Protein AF-A0A8J6QP16-F1 (afdb_monomer_lite)

Organism: NCBI:txid2771352

Radius of gyration: 21.48 Å; chains: 1; bounding box: 40×43×62 Å

Secondary structure (DSSP, 8-state):
--HHHHHHHHHHHHHHHHHHHHHHHHHHHHHHHHHHHHHHHHHHT--TTHHHHHHHHHHHHHHHHHHHHHHHHTTTTTSSSSS---

Foldseek 3Di:
DDPVVVVVVVVVVVVVVVVVVVVVVVVVVVVVLLVVLVVVCVVVVPDSPSSVVSVVVVVVVVVVVVVVVVVVVVVVVVPVVPPDDD

Structure (mmCIF, N/CA/C/O backbone):
data_AF-A0A8J6QP16-F1
#
_entry.id   AF-A0A8J6QP16-F1
#
loop_
_atom_site.group_PDB
_atom_site.id
_atom_site.type_symbol
_atom_site.label_atom_id
_atom_site.label_alt_id
_atom_site.label_comp_id
_atom_site.label_asym_id
_atom_site.label_entity_id
_atom_site.label_seq_id
_atom_site.pdbx_PDB_ins_code
_atom_site.Cartn_x
_atom_site.Cartn_y
_atom_site.Cartn_z
_atom_site.occupancy
_atom_site.B_iso_or_equiv
_atom_site.auth_seq_id
_atom_site.auth_comp_id
_atom_site.auth_asym_id
_atom_site.auth_atom_id
_atom_site.pdbx_PDB_model_num
ATOM 1 N N . MET A 1 1 ? 19.265 -30.047 -23.096 1.00 57.59 1 MET A N 1
ATOM 2 C CA . MET A 1 1 ? 18.580 -28.996 -22.311 1.00 57.59 1 MET A CA 1
ATOM 3 C C . MET A 1 1 ? 19.438 -27.760 -22.424 1.00 57.59 1 MET A C 1
ATOM 5 O O . MET A 1 1 ? 20.560 -27.781 -21.929 1.00 57.59 1 MET A O 1
ATOM 9 N N . ASN A 1 2 ? 18.971 -26.768 -23.171 1.00 76.00 2 ASN A N 1
ATOM 10 C CA . ASN A 1 2 ? 19.832 -25.690 -23.649 1.00 76.00 2 ASN A CA 1
ATOM 11 C C . ASN A 1 2 ? 20.111 -24.703 -22.506 1.00 76.00 2 ASN A C 1
ATOM 13 O O . ASN A 1 2 ? 19.226 -24.418 -21.697 1.00 76.00 2 ASN A O 1
ATOM 17 N N . GLU A 1 3 ? 21.336 -24.186 -22.408 1.00 76.19 3 GLU A N 1
ATOM 18 C CA . GLU A 1 3 ? 21.727 -23.255 -21.336 1.00 76.19 3 GLU A CA 1
ATOM 19 C C . GLU A 1 3 ? 20.839 -21.999 -21.316 1.00 76.19 3 GLU A C 1
ATOM 21 O O . GLU A 1 3 ? 20.448 -21.531 -20.246 1.00 76.19 3 GLU A O 1
ATOM 26 N N . GLN A 1 4 ? 20.388 -21.553 -22.492 1.00 75.25 4 GLN A N 1
ATOM 27 C CA . GLN A 1 4 ? 19.438 -20.449 -22.647 1.00 75.25 4 GLN A CA 1
ATOM 28 C C . GLN A 1 4 ? 18.071 -20.718 -21.988 1.00 75.25 4 GLN A C 1
ATOM 30 O O . GLN A 1 4 ? 17.512 -19.827 -21.349 1.00 75.25 4 GLN A O 1
ATOM 35 N N . GLU A 1 5 ? 17.548 -21.950 -22.050 1.00 77.62 5 GLU A N 1
ATOM 36 C CA . GLU A 1 5 ? 16.282 -22.306 -21.384 1.00 77.62 5 GLU A CA 1
ATOM 37 C C . GLU A 1 5 ? 16.418 -22.278 -19.856 1.00 77.62 5 GLU A C 1
ATOM 39 O O . GLU A 1 5 ? 15.485 -21.896 -19.145 1.00 77.62 5 GLU A O 1
ATOM 44 N N . ARG A 1 6 ? 17.582 -22.678 -19.323 1.00 81.56 6 ARG A N 1
ATOM 45 C CA . ARG A 1 6 ? 17.842 -22.666 -17.874 1.00 81.56 6 ARG A CA 1
ATOM 46 C C . ARG A 1 6 ? 17.922 -21.243 -17.336 1.00 81.56 6 ARG A C 1
ATOM 48 O O . ARG A 1 6 ? 17.396 -20.979 -16.252 1.00 81.56 6 ARG A O 1
ATOM 55 N N . GLU A 1 7 ? 18.540 -20.334 -18.085 1.00 79.56 7 GLU A N 1
ATOM 56 C CA . GLU A 1 7 ? 18.564 -18.918 -17.729 1.00 79.56 7 GLU A CA 1
ATOM 57 C C . GLU A 1 7 ? 17.178 -18.280 -17.798 1.00 79.56 7 GLU A C 1
ATOM 59 O O . GLU A 1 7 ? 16.789 -17.595 -16.851 1.00 79.56 7 GLU A O 1
ATOM 64 N N . GLN A 1 8 ? 16.406 -18.537 -18.858 1.00 80.06 8 GLN A N 1
ATOM 65 C CA . GLN A 1 8 ? 15.033 -18.036 -18.960 1.00 80.06 8 GLN A CA 1
ATOM 66 C C . GLN A 1 8 ? 14.158 -18.559 -17.821 1.00 80.06 8 GLN A C 1
ATOM 68 O O . GLN A 1 8 ? 13.474 -17.764 -17.178 1.00 80.06 8 GLN A O 1
ATOM 73 N N . LYS A 1 9 ? 14.234 -19.857 -17.489 1.00 82.19 9 LYS A N 1
ATOM 74 C CA . LYS A 1 9 ? 13.526 -20.413 -16.327 1.00 82.19 9 LYS A CA 1
ATOM 75 C C . LYS A 1 9 ? 13.951 -19.726 -15.032 1.00 82.19 9 LYS A C 1
ATOM 77 O O . LYS A 1 9 ? 13.082 -19.318 -14.271 1.00 82.19 9 LYS A O 1
ATOM 82 N N . ARG A 1 10 ? 15.252 -19.536 -14.772 1.00 83.25 10 ARG A N 1
ATOM 83 C CA . ARG A 1 10 ? 15.717 -18.822 -13.562 1.00 83.25 10 ARG A CA 1
ATOM 84 C C . ARG A 1 10 ? 15.224 -17.378 -13.510 1.00 83.25 10 ARG A C 1
ATOM 86 O O . ARG A 1 10 ? 14.829 -16.930 -12.435 1.00 83.25 10 ARG A O 1
ATOM 93 N N . ARG A 1 11 ? 15.226 -16.663 -14.639 1.00 83.00 11 ARG A N 1
ATOM 94 C CA . ARG A 1 11 ? 14.690 -15.296 -14.733 1.00 83.00 11 ARG A CA 1
ATOM 95 C C . ARG A 1 11 ? 13.186 -15.286 -14.462 1.00 83.00 11 ARG A C 1
ATOM 97 O O . ARG A 1 11 ? 12.758 -14.530 -13.603 1.00 83.00 11 ARG A O 1
ATOM 104 N N . LEU A 1 12 ? 12.419 -16.192 -15.071 1.00 83.25 12 LEU A N 1
ATOM 105 C CA . LEU A 1 12 ? 10.983 -16.367 -14.821 1.00 83.25 12 LEU A CA 1
ATOM 106 C C . LEU A 1 12 ? 10.681 -16.683 -13.353 1.00 83.25 12 LEU A C 1
ATOM 108 O O . LEU A 1 12 ? 9.858 -16.005 -12.753 1.00 83.25 12 LEU A O 1
ATOM 112 N N . TYR A 1 13 ? 11.376 -17.647 -12.742 1.00 87.69 13 TYR A N 1
ATOM 113 C CA . TYR A 1 13 ? 11.208 -17.965 -11.319 1.00 87.69 13 TYR A CA 1
ATOM 114 C C . TYR A 1 13 ? 11.543 -16.772 -10.418 1.00 87.69 13 TYR A C 1
ATOM 116 O O . TYR A 1 13 ? 10.835 -16.523 -9.443 1.00 87.69 13 TYR A O 1
ATOM 124 N N . ARG A 1 14 ? 12.592 -16.007 -10.744 1.00 85.94 14 ARG A N 1
ATOM 125 C CA . ARG A 1 14 ? 12.965 -14.806 -9.986 1.00 85.94 14 ARG A CA 1
ATOM 126 C C . ARG A 1 14 ? 11.929 -13.687 -10.154 1.00 85.94 14 ARG A C 1
ATOM 128 O O . ARG A 1 14 ? 11.570 -13.063 -9.161 1.00 85.94 14 ARG A O 1
ATOM 135 N N . SER A 1 15 ? 11.396 -13.484 -11.358 1.00 84.69 15 SER A N 1
ATOM 136 C CA . SER A 1 15 ? 10.325 -12.519 -11.636 1.00 84.69 15 SER A CA 1
ATOM 137 C C . SER A 1 15 ? 8.998 -12.909 -10.978 1.00 84.69 15 SER A C 1
ATOM 139 O O . SER A 1 15 ? 8.352 -12.056 -10.376 1.00 84.69 15 SER A O 1
ATOM 141 N N . LEU A 1 16 ? 8.613 -14.191 -11.015 1.00 90.75 16 LEU A N 1
ATOM 142 C CA . LEU A 1 16 ? 7.425 -14.695 -10.317 1.00 90.75 16 LEU A CA 1
ATOM 143 C C . LEU A 1 16 ? 7.569 -14.569 -8.799 1.00 90.75 16 LEU A C 1
ATOM 145 O O . LEU A 1 16 ? 6.620 -14.163 -8.133 1.00 90.75 16 LEU A O 1
ATOM 149 N N . GLY A 1 17 ? 8.744 -14.899 -8.254 1.00 90.25 17 GLY A N 1
ATOM 150 C CA . GLY A 1 17 ? 9.026 -14.760 -6.826 1.00 90.25 17 GLY A CA 1
ATOM 151 C C . GLY A 1 17 ? 8.945 -13.303 -6.373 1.00 90.25 17 GLY A C 1
ATOM 152 O O . GLY A 1 17 ? 8.330 -13.007 -5.351 1.00 90.25 17 GLY A O 1
ATOM 153 N N . PHE A 1 18 ? 9.490 -12.387 -7.174 1.00 88.12 18 PHE A N 1
ATOM 154 C CA . PHE A 1 18 ? 9.406 -10.952 -6.919 1.00 88.12 18 PHE A CA 1
ATOM 155 C C . PHE A 1 18 ? 7.958 -10.442 -6.962 1.00 88.12 18 PHE A C 1
ATOM 157 O O . PHE A 1 18 ? 7.508 -9.799 -6.016 1.00 88.12 18 PHE A O 1
ATOM 164 N N . LEU A 1 19 ? 7.194 -10.798 -7.999 1.00 87.69 19 LEU A N 1
ATOM 165 C CA . LEU A 1 19 ? 5.790 -10.395 -8.129 1.00 87.69 19 LEU A CA 1
ATOM 166 C C . LEU A 1 19 ? 4.915 -10.966 -7.001 1.00 87.69 19 LEU A C 1
ATOM 168 O O . LEU A 1 19 ? 4.092 -10.256 -6.426 1.00 87.69 19 LEU A O 1
ATOM 172 N N . SER A 1 20 ? 5.144 -12.228 -6.634 1.00 92.19 20 SER A N 1
ATOM 173 C CA . SER A 1 20 ? 4.476 -12.873 -5.499 1.00 92.19 20 SER A CA 1
ATOM 174 C C . SER A 1 20 ? 4.804 -12.165 -4.188 1.00 92.19 20 SER A C 1
ATOM 176 O O . SER A 1 20 ? 3.906 -11.899 -3.399 1.00 92.19 20 SER A O 1
ATOM 178 N N . SER A 1 21 ? 6.070 -11.805 -3.961 1.00 87.25 21 SER A N 1
ATOM 179 C CA . SER A 1 21 ? 6.488 -11.077 -2.759 1.00 87.25 21 SER A CA 1
ATOM 180 C C . SER A 1 21 ? 5.820 -9.703 -2.652 1.00 87.25 21 SER A C 1
ATOM 182 O O . SER A 1 21 ? 5.415 -9.312 -1.555 1.00 87.25 21 SER A O 1
ATOM 184 N N . ILE A 1 22 ? 5.646 -8.996 -3.772 1.00 85.00 22 ILE A N 1
ATOM 185 C CA . ILE A 1 22 ? 4.899 -7.731 -3.815 1.00 85.00 22 ILE A CA 1
ATOM 186 C C . ILE A 1 22 ? 3.433 -7.960 -3.428 1.00 85.00 22 ILE A C 1
ATOM 188 O O . ILE A 1 22 ? 2.931 -7.291 -2.529 1.00 85.00 22 ILE A O 1
ATOM 192 N N . GLY A 1 23 ? 2.759 -8.939 -4.038 1.00 85.19 23 GLY A N 1
ATOM 193 C CA . GLY A 1 23 ? 1.366 -9.254 -3.701 1.00 85.19 23 GLY A CA 1
ATOM 194 C C . GLY A 1 23 ? 1.189 -9.672 -2.236 1.00 85.19 23 GLY A C 1
ATOM 195 O O . GLY A 1 23 ? 0.304 -9.172 -1.546 1.00 85.19 23 GLY A O 1
ATOM 196 N N . ILE A 1 24 ? 2.075 -10.533 -1.730 1.00 92.00 24 ILE A N 1
ATOM 197 C CA . ILE A 1 24 ? 2.048 -11.013 -0.342 1.00 92.00 24 ILE A CA 1
ATOM 198 C C . ILE A 1 24 ? 2.279 -9.862 0.637 1.00 92.00 24 ILE A C 1
ATOM 200 O O . ILE A 1 24 ? 1.546 -9.748 1.614 1.00 92.00 24 ILE A O 1
ATOM 204 N N . SER A 1 25 ? 3.262 -8.993 0.384 1.00 80.62 25 SER A N 1
ATOM 205 C CA . SER A 1 25 ? 3.527 -7.841 1.257 1.00 80.62 25 SER A CA 1
ATOM 206 C C . SER A 1 25 ? 2.367 -6.843 1.269 1.00 80.62 25 SER A C 1
ATOM 208 O O . SER A 1 25 ? 2.027 -6.330 2.333 1.00 80.62 25 SER A O 1
ATOM 210 N N . MET A 1 26 ? 1.703 -6.633 0.128 1.00 79.94 26 MET A N 1
ATOM 211 C CA . MET A 1 26 ? 0.510 -5.792 0.032 1.00 79.94 26 MET A CA 1
ATOM 212 C C . MET A 1 26 ? -0.639 -6.355 0.880 1.00 79.94 26 MET A C 1
ATOM 214 O O . MET A 1 26 ? -1.182 -5.641 1.721 1.00 79.94 26 MET A O 1
ATOM 218 N N . VAL A 1 27 ? -0.955 -7.646 0.730 1.00 88.12 27 VAL A N 1
ATOM 219 C CA . VAL A 1 27 ? -2.002 -8.311 1.525 1.00 88.12 27 VAL A CA 1
ATOM 220 C C . VAL A 1 27 ? -1.640 -8.328 3.013 1.00 88.12 27 VAL A C 1
ATOM 222 O O . VAL A 1 27 ? -2.487 -8.023 3.850 1.00 88.12 27 VAL A O 1
ATOM 225 N N . ALA A 1 28 ? -0.385 -8.627 3.357 1.00 88.31 28 ALA A N 1
ATOM 226 C CA . ALA A 1 28 ? 0.087 -8.637 4.739 1.00 88.31 28 ALA A CA 1
ATOM 227 C C . ALA A 1 28 ? -0.047 -7.257 5.402 1.00 88.31 28 ALA A C 1
ATOM 229 O O . ALA A 1 28 ? -0.538 -7.172 6.526 1.00 88.31 28 ALA A O 1
ATOM 230 N N . ALA A 1 29 ? 0.321 -6.178 4.702 1.00 76.44 29 ALA A N 1
ATOM 231 C CA . ALA A 1 29 ? 0.163 -4.810 5.194 1.00 76.44 29 ALA A CA 1
ATOM 232 C C . ALA A 1 29 ? -1.315 -4.427 5.379 1.00 76.44 29 ALA A C 1
ATOM 234 O O . ALA A 1 29 ? -1.667 -3.809 6.385 1.00 76.44 29 ALA A O 1
ATOM 235 N N . THR A 1 30 ? -2.193 -4.831 4.454 1.00 78.94 30 THR A N 1
ATOM 236 C CA . THR A 1 30 ? -3.644 -4.619 4.576 1.00 78.94 30 THR A CA 1
ATOM 237 C C . THR A 1 30 ? -4.225 -5.348 5.785 1.00 78.94 30 THR A C 1
ATOM 239 O O . THR A 1 30 ? -4.974 -4.742 6.549 1.00 78.94 30 THR A O 1
ATOM 242 N N . LEU A 1 31 ? -3.861 -6.618 5.995 1.00 85.44 31 LEU A N 1
ATOM 243 C CA . LEU A 1 31 ? -4.325 -7.399 7.145 1.00 85.44 31 LEU A CA 1
ATOM 244 C C . LEU A 1 31 ? -3.817 -6.825 8.472 1.00 85.44 31 LEU A C 1
ATOM 246 O O . LEU A 1 31 ? -4.589 -6.733 9.420 1.00 85.44 31 LEU A O 1
ATOM 250 N N . LEU A 1 32 ? -2.555 -6.387 8.531 1.00 81.50 32 LEU A N 1
ATOM 251 C CA . LEU A 1 32 ? -1.992 -5.712 9.705 1.00 81.50 32 LEU A CA 1
ATOM 252 C C . LEU A 1 32 ? -2.712 -4.394 10.008 1.00 81.50 32 LEU A C 1
ATOM 254 O O . LEU A 1 32 ? -3.074 -4.152 11.156 1.00 81.50 32 LEU A O 1
ATOM 258 N N . GLY A 1 33 ? -2.968 -3.567 8.992 1.00 70.06 33 GLY A N 1
ATOM 259 C CA . GLY A 1 33 ? -3.716 -2.318 9.150 1.00 70.06 33 GLY A CA 1
ATOM 260 C C . GLY A 1 33 ? -5.155 -2.545 9.618 1.00 70.06 33 GLY A C 1
ATOM 261 O O . GLY A 1 33 ? -5.619 -1.846 10.515 1.00 70.06 33 GLY A O 1
ATOM 262 N N . LEU A 1 34 ? -5.836 -3.559 9.071 1.00 72.56 34 LEU A N 1
ATOM 263 C CA . LEU A 1 34 ? -7.176 -3.967 9.505 1.00 72.56 34 LEU A CA 1
ATOM 264 C C . LEU A 1 34 ? -7.184 -4.496 10.940 1.00 72.56 34 LEU A C 1
ATOM 266 O O . LEU A 1 34 ? -8.050 -4.110 11.716 1.00 72.56 34 LEU A O 1
ATOM 270 N N . ALA A 1 35 ? -6.222 -5.345 11.305 1.00 77.00 35 ALA A N 1
ATOM 271 C CA . ALA A 1 35 ? -6.126 -5.905 12.650 1.00 77.00 35 ALA A CA 1
ATOM 272 C C . ALA A 1 35 ? -5.854 -4.816 13.699 1.00 77.00 35 ALA A C 1
ATOM 274 O O . ALA A 1 35 ? -6.507 -4.788 14.740 1.00 77.00 35 ALA A O 1
ATOM 275 N N . ILE A 1 36 ? -4.931 -3.894 13.406 1.00 72.31 36 ILE A N 1
ATOM 276 C CA . ILE A 1 36 ? -4.616 -2.765 14.289 1.00 72.31 36 ILE A CA 1
ATOM 277 C C . ILE A 1 36 ? -5.805 -1.801 14.373 1.00 72.31 36 ILE A C 1
ATOM 279 O O . ILE A 1 36 ? -6.166 -1.395 15.473 1.00 72.31 36 ILE A O 1
ATOM 283 N N . GLY A 1 37 ? -6.442 -1.470 13.245 1.00 66.75 37 GLY A N 1
ATOM 284 C CA . GLY A 1 37 ? -7.625 -0.604 13.212 1.00 66.75 37 GLY A CA 1
ATOM 285 C C . GLY A 1 37 ? -8.794 -1.184 14.008 1.00 66.75 37 GLY A C 1
ATOM 286 O O . GLY A 1 37 ? -9.364 -0.494 14.847 1.00 66.75 37 GLY A O 1
ATOM 287 N N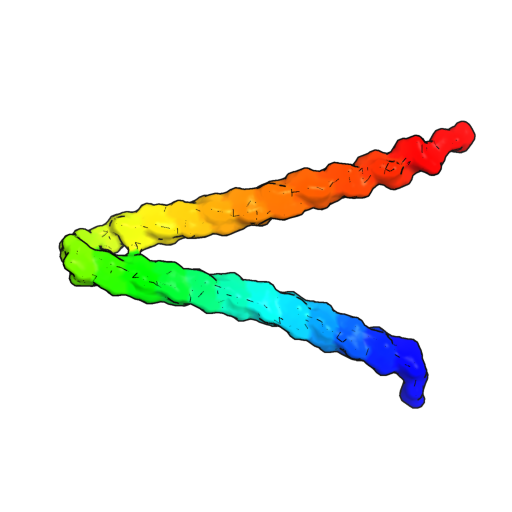 . TYR A 1 38 ? -9.069 -2.480 13.834 1.00 68.25 38 TYR A N 1
ATOM 288 C CA . TYR A 1 38 ? -10.103 -3.197 14.581 1.00 68.25 38 TYR A CA 1
ATOM 289 C C . TYR A 1 38 ? -9.826 -3.212 16.091 1.00 68.25 38 TYR A C 1
ATOM 291 O O . TYR A 1 38 ? -10.720 -2.944 16.891 1.00 68.25 38 TYR A O 1
ATOM 299 N N . TYR A 1 39 ? -8.578 -3.481 16.493 1.00 68.81 39 TYR A N 1
ATOM 300 C CA . TYR A 1 39 ? -8.195 -3.476 17.906 1.00 68.81 39 TYR A CA 1
ATOM 301 C C . TYR A 1 39 ? -8.323 -2.078 18.532 1.00 68.81 39 TYR A C 1
ATOM 303 O O . TYR A 1 39 ? -8.719 -1.950 19.689 1.00 68.81 39 TYR A O 1
ATOM 311 N N . LEU A 1 40 ? -8.029 -1.027 17.762 1.00 64.25 4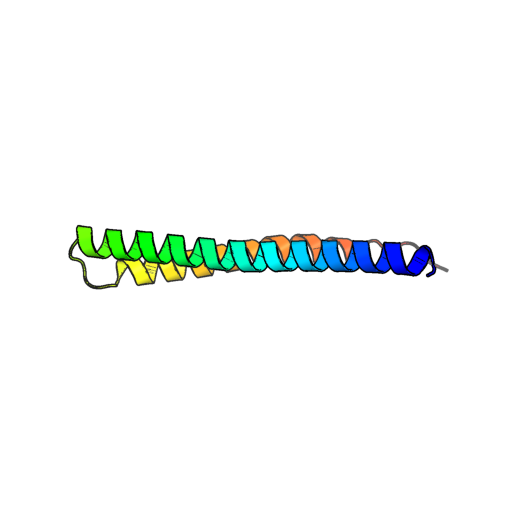0 LEU A N 1
ATOM 312 C CA . LEU A 1 40 ? -8.128 0.358 18.213 1.00 64.25 40 LEU A CA 1
ATOM 313 C C . LEU A 1 40 ? -9.589 0.832 18.330 1.00 64.25 40 LEU A C 1
ATOM 315 O O . LEU A 1 40 ? -9.930 1.449 19.337 1.00 64.25 40 LEU A O 1
ATOM 319 N N . ASP A 1 41 ? -10.461 0.483 17.375 1.00 63.19 41 ASP A N 1
ATOM 320 C CA . ASP A 1 41 ? -11.915 0.739 17.459 1.00 63.19 41 ASP A CA 1
ATOM 321 C C . ASP A 1 41 ? -12.526 0.068 18.699 1.00 63.19 41 ASP A C 1
ATOM 323 O O . ASP A 1 41 ? -13.340 0.668 19.400 1.00 63.19 41 ASP A O 1
ATOM 327 N N . GLN A 1 42 ? -12.097 -1.162 19.007 1.00 65.25 42 GLN A N 1
ATOM 328 C CA . GLN A 1 42 ? -12.579 -1.902 20.174 1.00 65.25 42 GLN A CA 1
ATOM 329 C C . GLN A 1 42 ? -12.041 -1.338 21.501 1.00 65.25 42 GLN A C 1
ATOM 331 O O . GLN A 1 42 ? -12.699 -1.470 22.531 1.00 65.25 42 GLN A O 1
ATOM 336 N N . TRP A 1 43 ? -10.873 -0.687 21.491 1.00 62.62 43 TRP A N 1
ATOM 337 C CA . TRP A 1 43 ? -10.302 -0.039 22.676 1.00 62.62 43 TRP A CA 1
ATOM 338 C C . TRP A 1 43 ? -10.900 1.349 22.951 1.00 62.62 43 TRP A C 1
ATOM 340 O O . TRP A 1 43 ? -10.996 1.746 24.112 1.00 62.62 43 TRP A O 1
ATOM 350 N N . LEU A 1 44 ? -11.333 2.077 21.912 1.00 64.06 44 LEU A N 1
ATOM 351 C CA . LEU A 1 44 ? -11.973 3.393 22.047 1.00 64.06 44 LEU A CA 1
ATOM 352 C C . LEU A 1 44 ? -13.513 3.353 22.121 1.00 64.06 44 LEU A C 1
ATOM 354 O O . LEU A 1 44 ? -14.123 4.417 22.241 1.00 64.06 44 LEU A O 1
ATOM 358 N N . ASP A 1 45 ? -14.142 2.175 22.019 1.00 59.53 45 ASP A N 1
ATOM 359 C CA . ASP A 1 45 ? -15.607 1.958 22.060 1.00 59.53 45 ASP A CA 1
ATOM 360 C C . ASP A 1 45 ? -16.403 2.862 21.086 1.00 59.53 45 ASP A C 1
ATOM 362 O O . ASP A 1 45 ? -17.609 3.098 21.209 1.00 59.53 45 ASP A O 1
ATOM 366 N N . THR A 1 46 ? -15.713 3.406 20.081 1.00 54.09 46 THR A N 1
ATOM 367 C CA . THR A 1 46 ? -16.289 4.273 19.059 1.00 54.09 46 THR A CA 1
AT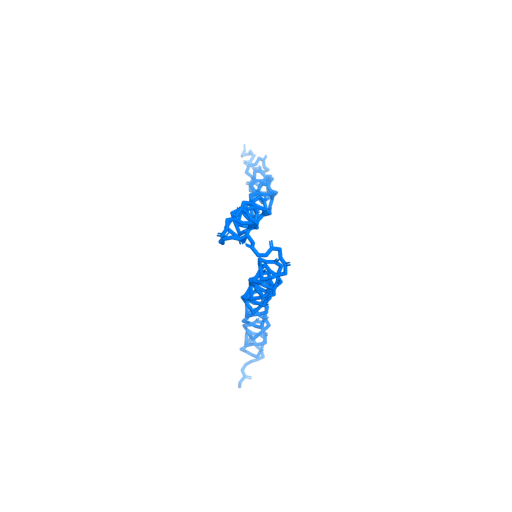OM 368 C C . THR A 1 46 ? -16.689 3.381 17.897 1.00 54.09 46 THR A C 1
ATOM 370 O O . THR A 1 46 ? -15.872 2.667 17.327 1.00 54.09 46 THR A O 1
ATOM 373 N N . ARG A 1 47 ? -17.985 3.405 17.559 1.00 57.72 47 ARG A N 1
ATOM 374 C CA . ARG A 1 47 ? -18.574 2.783 16.354 1.00 57.72 47 ARG A CA 1
ATOM 375 C C . ARG A 1 47 ? -17.630 2.927 15.148 1.00 57.72 47 ARG A C 1
ATOM 377 O O . ARG A 1 47 ? -16.975 3.966 15.093 1.00 57.72 47 ARG A O 1
ATOM 384 N N . PRO A 1 48 ? -17.627 1.995 14.166 1.00 67.50 48 PRO A N 1
ATOM 385 C CA . PRO A 1 48 ? -16.522 1.729 13.230 1.00 67.50 48 PRO A CA 1
ATOM 386 C C . PRO A 1 48 ? -16.254 2.832 12.195 1.00 67.50 48 PRO A C 1
ATOM 388 O O . PRO A 1 48 ? -16.310 2.637 10.986 1.00 67.50 48 PRO A O 1
ATOM 391 N N . ILE A 1 49 ? -16.009 4.039 12.677 1.00 64.56 49 ILE A N 1
ATOM 392 C CA . ILE A 1 49 ? -15.849 5.282 11.938 1.00 64.56 49 ILE A CA 1
ATOM 393 C C . ILE A 1 49 ? -14.355 5.582 11.855 1.00 64.56 49 ILE A C 1
ATOM 395 O O . ILE A 1 49 ? -13.873 5.974 10.795 1.00 64.56 49 ILE A O 1
ATOM 399 N N . PHE A 1 50 ? -13.599 5.326 12.929 1.00 61.62 50 PHE A N 1
ATOM 400 C CA . PHE A 1 50 ? -12.155 5.546 12.947 1.00 61.62 50 PHE A CA 1
ATOM 401 C C . PHE A 1 50 ? -11.426 4.538 12.052 1.00 61.62 50 PHE A C 1
ATOM 403 O O . PHE A 1 50 ? -10.593 4.946 11.238 1.00 61.62 50 PHE A O 1
ATOM 410 N N . THR A 1 51 ? -11.823 3.259 12.088 1.00 62.53 51 THR A N 1
ATOM 411 C CA . THR A 1 51 ? -11.329 2.252 11.132 1.00 62.53 51 THR A CA 1
ATOM 412 C C . THR A 1 51 ? -11.623 2.635 9.682 1.00 62.53 51 THR A C 1
ATOM 414 O O . THR A 1 51 ? -10.741 2.498 8.841 1.00 62.53 51 THR A O 1
ATOM 417 N N . ILE A 1 52 ? -12.803 3.182 9.361 1.00 68.25 52 ILE A N 1
ATOM 418 C CA . ILE A 1 52 ? -13.137 3.615 7.989 1.00 68.25 52 ILE A CA 1
ATOM 419 C C . ILE A 1 52 ? -12.305 4.829 7.559 1.00 68.25 52 ILE A C 1
ATOM 421 O O . ILE A 1 52 ? -11.828 4.862 6.425 1.00 68.25 52 ILE A O 1
ATOM 425 N N . ILE A 1 53 ? -12.090 5.810 8.442 1.00 71.00 53 ILE A N 1
ATOM 426 C CA . ILE A 1 53 ? -11.268 6.993 8.136 1.00 71.00 53 ILE A CA 1
ATOM 427 C C . ILE A 1 53 ? -9.807 6.584 7.927 1.00 71.00 53 ILE A C 1
ATOM 429 O O . ILE A 1 53 ? -9.192 7.020 6.956 1.00 71.00 53 ILE A O 1
ATOM 433 N N . MET A 1 54 ? -9.264 5.709 8.777 1.00 65.38 54 MET A N 1
ATOM 434 C CA . MET A 1 54 ? -7.893 5.206 8.658 1.00 65.38 54 MET A CA 1
ATOM 435 C C . MET A 1 54 ? -7.722 4.264 7.456 1.00 65.38 54 MET A C 1
ATOM 437 O O . MET A 1 54 ? -6.692 4.318 6.789 1.00 65.38 54 MET A O 1
ATOM 441 N N . LEU A 1 55 ? -8.741 3.468 7.112 1.00 69.12 55 LEU A N 1
ATOM 442 C CA . LEU A 1 55 ? -8.789 2.662 5.887 1.00 69.12 55 LEU A CA 1
ATOM 443 C C . LEU A 1 55 ? -8.803 3.559 4.641 1.00 69.12 55 LEU A C 1
ATOM 445 O O . LEU A 1 55 ? -8.010 3.344 3.729 1.00 69.12 55 LEU A O 1
ATOM 449 N N . MET A 1 56 ? -9.643 4.598 4.617 1.00 73.50 56 MET A N 1
ATOM 450 C CA . MET A 1 56 ? -9.678 5.600 3.544 1.00 73.50 56 MET A CA 1
ATOM 451 C C . MET A 1 56 ? -8.348 6.343 3.418 1.00 73.50 56 MET A C 1
ATOM 453 O O . MET A 1 56 ? -7.867 6.551 2.305 1.00 73.50 56 MET A O 1
ATOM 457 N N . PHE A 1 57 ? -7.719 6.695 4.542 1.00 73.31 57 PHE A N 1
ATOM 458 C CA . PHE A 1 57 ? -6.388 7.299 4.554 1.00 73.31 57 PHE A CA 1
ATOM 459 C C . PHE A 1 57 ? -5.309 6.326 4.071 1.00 73.31 57 PHE A C 1
ATOM 461 O O . PHE A 1 57 ? -4.429 6.727 3.316 1.00 73.31 57 PHE A O 1
ATOM 468 N N . GLY A 1 58 ? -5.388 5.048 4.450 1.00 66.06 58 GLY A N 1
ATOM 469 C CA . GLY A 1 58 ? -4.484 3.991 3.995 1.00 66.06 58 GLY A CA 1
ATOM 470 C C . GLY A 1 58 ? -4.604 3.726 2.494 1.00 66.06 58 GLY A C 1
ATOM 471 O O . GLY A 1 58 ? -3.590 3.654 1.801 1.00 66.06 58 GLY A O 1
ATOM 472 N N . ILE A 1 59 ? -5.832 3.675 1.968 1.00 70.75 59 ILE A N 1
ATOM 473 C CA . ILE A 1 59 ? -6.112 3.587 0.529 1.00 70.75 59 ILE A CA 1
ATOM 474 C C . ILE A 1 59 ? -5.562 4.834 -0.177 1.00 70.75 59 ILE A C 1
ATOM 476 O O . ILE A 1 59 ? -4.788 4.704 -1.123 1.00 70.75 59 ILE A O 1
ATOM 480 N N . ALA A 1 60 ? -5.876 6.038 0.309 1.00 71.56 60 ALA A N 1
ATOM 481 C CA . ALA A 1 60 ? -5.394 7.289 -0.276 1.00 71.56 60 ALA A CA 1
ATOM 482 C C . ALA A 1 60 ? -3.856 7.401 -0.263 1.00 71.56 60 ALA A C 1
ATOM 484 O O . ALA A 1 60 ? -3.260 7.823 -1.254 1.00 71.56 60 ALA A O 1
ATOM 485 N N . ALA A 1 61 ? -3.197 6.975 0.817 1.00 69.50 61 ALA A N 1
ATOM 486 C CA . ALA A 1 61 ? -1.739 6.929 0.921 1.00 69.50 61 ALA A CA 1
ATOM 487 C C . ALA A 1 61 ? -1.125 5.886 -0.030 1.00 69.50 61 ALA A C 1
ATOM 489 O O . ALA A 1 61 ? -0.116 6.171 -0.680 1.00 69.50 61 ALA A O 1
ATOM 490 N N . GLY A 1 62 ? -1.758 4.717 -0.177 1.00 64.81 62 GLY A N 1
ATOM 491 C CA . GLY A 1 62 ? -1.374 3.692 -1.150 1.00 64.81 62 GLY A CA 1
ATOM 492 C C . GLY A 1 62 ? -1.467 4.193 -2.594 1.00 64.81 62 GLY A C 1
ATOM 493 O O . GLY A 1 62 ? -0.512 4.052 -3.360 1.00 64.81 62 GLY A O 1
ATOM 494 N N . PHE A 1 63 ? -2.562 4.876 -2.943 1.00 72.56 63 PHE A N 1
ATOM 495 C CA . PHE A 1 63 ? -2.719 5.535 -4.243 1.00 72.56 63 PHE A CA 1
ATOM 496 C C . PHE A 1 63 ? -1.675 6.629 -4.467 1.00 72.56 63 PHE A C 1
ATOM 498 O O . PHE A 1 63 ? -1.125 6.723 -5.563 1.00 72.56 63 PHE A O 1
ATOM 505 N N . ARG A 1 64 ? -1.341 7.422 -3.441 1.00 65.25 64 ARG A N 1
ATOM 506 C CA . ARG A 1 64 ? -0.293 8.449 -3.541 1.00 65.25 64 ARG A CA 1
ATOM 507 C C . ARG A 1 64 ? 1.077 7.835 -3.832 1.00 65.25 64 ARG A C 1
ATOM 509 O O . ARG A 1 64 ? 1.822 8.393 -4.632 1.00 65.25 64 ARG A O 1
ATOM 516 N N . ASN A 1 65 ? 1.390 6.688 -3.228 1.00 60.28 65 ASN A N 1
ATOM 517 C CA . ASN A 1 65 ? 2.644 5.976 -3.474 1.00 60.28 65 ASN A CA 1
ATOM 518 C C . ASN A 1 65 ? 2.727 5.469 -4.925 1.00 60.28 65 ASN A C 1
ATOM 520 O O . ASN A 1 65 ? 3.743 5.661 -5.586 1.00 60.28 65 ASN A O 1
ATOM 524 N N . VAL A 1 66 ? 1.630 4.921 -5.460 1.00 61.88 66 VAL A N 1
ATOM 525 C CA . VAL A 1 66 ? 1.529 4.512 -6.875 1.00 61.88 66 VAL A CA 1
ATOM 526 C C . VAL A 1 66 ? 1.632 5.713 -7.817 1.00 61.88 66 VAL A C 1
ATOM 528 O O . VAL A 1 66 ? 2.336 5.638 -8.823 1.00 61.88 66 VAL A O 1
ATOM 531 N N . TYR A 1 67 ? 0.989 6.838 -7.492 1.00 59.47 67 TYR A N 1
ATOM 532 C CA . TYR A 1 67 ? 1.074 8.065 -8.291 1.00 59.47 67 TYR A CA 1
ATOM 533 C C . TYR A 1 67 ? 2.502 8.608 -8.352 1.00 59.47 67 TYR A C 1
ATOM 535 O O . TYR A 1 67 ? 2.975 9.000 -9.416 1.00 59.47 67 TYR A O 1
ATOM 543 N N . VAL A 1 68 ? 3.207 8.590 -7.220 1.00 59.47 68 VAL A N 1
ATOM 544 C CA . VAL A 1 68 ? 4.607 9.011 -7.132 1.00 59.47 68 VAL A CA 1
ATOM 545 C C . VAL A 1 68 ? 5.509 8.065 -7.933 1.00 59.47 68 VAL A C 1
ATOM 547 O O . VAL A 1 68 ? 6.283 8.549 -8.759 1.00 59.47 68 VAL A O 1
ATOM 550 N N . LEU A 1 69 ? 5.333 6.744 -7.799 1.00 53.56 69 LEU A N 1
ATOM 551 C CA . LEU A 1 69 ? 6.075 5.749 -8.587 1.00 53.56 69 LEU A CA 1
ATOM 552 C C . LEU A 1 69 ? 5.824 5.899 -10.098 1.00 53.56 69 LEU A C 1
ATOM 554 O O . LEU A 1 69 ? 6.754 5.835 -10.894 1.00 53.56 69 LEU A O 1
ATOM 558 N N . THR A 1 70 ? 4.578 6.167 -10.494 1.00 57.25 70 THR A N 1
ATOM 559 C CA . THR A 1 70 ? 4.186 6.347 -11.904 1.00 57.25 70 THR A CA 1
ATOM 560 C C . THR A 1 70 ? 4.727 7.658 -12.480 1.00 57.25 70 THR A C 1
ATOM 562 O O . THR A 1 70 ? 5.139 7.717 -13.640 1.00 57.25 70 THR A O 1
ATOM 565 N N . SER A 1 71 ? 4.781 8.718 -11.668 1.00 54.38 71 SER A N 1
ATOM 566 C CA . SER A 1 71 ? 5.282 10.031 -12.093 1.00 54.38 71 SER A CA 1
ATOM 567 C C . SER A 1 71 ? 6.781 10.041 -12.407 1.00 54.38 71 SER A C 1
ATOM 569 O O . SER A 1 71 ? 7.238 10.856 -13.211 1.00 54.38 71 SER A O 1
ATOM 571 N N . TRP A 1 72 ? 7.546 9.127 -11.805 1.00 52.97 72 TRP A N 1
ATOM 572 C CA . TRP A 1 72 ? 8.975 8.988 -12.070 1.00 52.97 72 TRP A CA 1
ATOM 573 C C . TRP A 1 72 ? 9.262 8.201 -13.354 1.00 52.97 72 TRP A C 1
ATOM 575 O O . TRP A 1 72 ? 10.262 8.477 -14.015 1.00 52.97 72 TRP A O 1
ATOM 585 N N . GLU A 1 73 ? 8.356 7.313 -13.771 1.00 55.34 73 GLU A N 1
ATOM 586 C CA . GLU A 1 73 ? 8.543 6.492 -14.974 1.00 55.34 73 GLU A CA 1
ATOM 587 C C . GLU A 1 73 ? 8.159 7.232 -16.270 1.00 55.34 73 GLU A C 1
ATOM 589 O O . GLU A 1 73 ? 8.796 7.056 -17.309 1.00 55.34 73 GLU A O 1
ATOM 594 N N . LEU A 1 74 ? 7.200 8.163 -16.217 1.00 54.56 74 LEU A N 1
ATOM 595 C CA . LEU A 1 74 ? 6.817 8.980 -17.383 1.00 54.56 74 LEU A CA 1
ATOM 596 C C . LEU A 1 74 ? 7.926 9.936 -17.859 1.00 54.56 74 LEU A C 1
ATOM 598 O O . LEU A 1 74 ? 7.898 10.390 -19.000 1.00 54.56 74 LEU A O 1
ATOM 602 N N . ARG A 1 75 ? 8.934 10.222 -17.023 1.00 54.09 75 ARG A N 1
ATOM 603 C CA . ARG A 1 75 ? 10.092 11.047 -17.412 1.00 54.09 75 ARG A CA 1
ATOM 604 C C . ARG A 1 75 ? 11.219 10.258 -18.085 1.00 54.09 75 ARG A C 1
ATOM 606 O O . ARG A 1 75 ? 12.142 10.885 -18.597 1.00 54.09 75 ARG A O 1
ATOM 613 N N . ARG A 1 76 ? 11.157 8.921 -18.132 1.00 54.34 76 ARG A N 1
ATOM 614 C CA . ARG A 1 76 ? 12.169 8.095 -18.818 1.00 54.34 76 ARG A CA 1
ATOM 615 C C . ARG A 1 76 ? 11.836 7.760 -20.271 1.00 54.34 76 ARG A C 1
ATOM 617 O O . ARG A 1 76 ? 12.767 7.564 -21.034 1.00 54.34 76 ARG A O 1
ATOM 624 N N . GLN A 1 77 ? 10.569 7.807 -20.690 1.00 53.38 77 GLN A N 1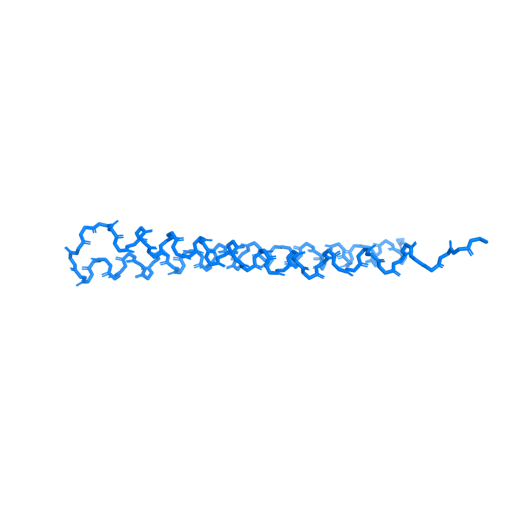
ATOM 625 C CA . GLN A 1 77 ? 10.216 7.602 -22.107 1.00 53.38 77 GLN A CA 1
ATOM 626 C C . GLN A 1 77 ? 10.423 8.835 -23.005 1.00 53.38 77 GLN A C 1
ATOM 628 O O . GLN A 1 77 ? 10.409 8.697 -24.219 1.00 53.38 77 GLN A O 1
ATOM 633 N N . GLN A 1 78 ? 10.648 10.032 -22.451 1.00 54.25 78 GLN A N 1
ATOM 634 C CA . GLN A 1 78 ? 10.910 11.228 -23.270 1.00 54.25 78 GLN A CA 1
ATOM 635 C C . GLN A 1 78 ? 12.381 11.412 -23.662 1.00 54.25 78 GLN A C 1
ATOM 637 O O . GLN A 1 78 ? 12.657 12.227 -24.531 1.00 54.25 78 GLN A O 1
ATOM 642 N N . LYS A 1 79 ? 13.335 10.681 -23.067 1.00 49.81 79 LYS A N 1
ATOM 643 C CA . LYS A 1 79 ? 14.762 10.901 -23.364 1.00 49.81 79 LYS A CA 1
ATOM 644 C C . LYS A 1 79 ? 15.326 10.083 -24.527 1.00 49.81 79 LYS A C 1
ATOM 646 O O . LYS A 1 79 ? 16.417 10.409 -24.971 1.00 49.81 79 LYS A O 1
ATOM 651 N N . ASP A 1 80 ? 14.572 9.119 -25.051 1.00 52.06 80 ASP A N 1
ATOM 652 C CA . ASP A 1 80 ? 14.986 8.320 -26.214 1.00 52.06 80 ASP A CA 1
ATOM 653 C C . ASP A 1 80 ? 14.382 8.832 -27.537 1.00 52.06 80 ASP A C 1
ATOM 655 O O . ASP A 1 80 ? 14.749 8.352 -28.606 1.00 52.06 80 ASP A O 1
ATOM 659 N N . GLN A 1 81 ? 13.459 9.807 -27.497 1.00 55.16 81 GLN A N 1
ATOM 660 C CA . GLN A 1 81 ? 12.789 10.325 -28.701 1.00 55.16 81 GLN A CA 1
ATOM 661 C C . GLN A 1 81 ? 13.417 11.612 -29.274 1.00 55.16 81 GLN A C 1
ATOM 663 O O . GLN A 1 81 ? 13.067 12.004 -30.383 1.00 55.16 81 GLN A O 1
ATOM 668 N N . ASP A 1 82 ? 14.389 12.211 -28.576 1.00 55.47 82 ASP A N 1
ATOM 669 C CA . ASP A 1 82 ? 15.091 13.432 -29.012 1.00 55.47 82 ASP A CA 1
ATOM 670 C C . ASP A 1 82 ? 16.539 13.179 -29.504 1.00 55.47 82 ASP A C 1
ATOM 672 O O . ASP A 1 82 ? 17.209 14.113 -29.942 1.00 55.47 82 ASP A O 1
ATOM 676 N N . GLU A 1 83 ? 17.037 11.932 -29.482 1.00 62.44 83 GLU A N 1
ATOM 677 C CA . GLU A 1 83 ? 18.395 11.563 -29.944 1.00 62.44 83 GLU A CA 1
ATOM 678 C C . GLU A 1 83 ? 18.386 10.860 -31.317 1.00 62.44 83 GLU A C 1
ATOM 680 O O . GLU A 1 83 ? 19.170 9.953 -31.581 1.00 62.44 83 GLU A O 1
ATOM 685 N N . ASN A 1 84 ? 17.477 11.253 -32.214 1.00 59.00 84 ASN A N 1
ATOM 686 C CA . ASN A 1 84 ? 17.645 10.967 -33.642 1.00 59.00 84 ASN A CA 1
ATOM 687 C C . ASN A 1 84 ? 16.976 12.028 -34.534 1.00 59.00 84 ASN A C 1
ATOM 689 O O . ASN A 1 84 ? 15.922 11.769 -35.124 1.00 59.00 84 ASN A O 1
ATOM 693 N N . PRO A 1 85 ? 17.558 13.231 -34.660 1.00 56.38 85 PRO A N 1
ATOM 694 C CA . PRO A 1 85 ? 17.338 14.038 -35.847 1.00 56.38 85 PRO A CA 1
ATOM 695 C C . PRO A 1 85 ? 18.144 13.423 -37.004 1.00 56.38 85 PRO A C 1
ATOM 697 O O . PRO A 1 85 ? 19.370 13.352 -36.931 1.00 56.38 85 PRO A O 1
ATOM 700 N N . GLN 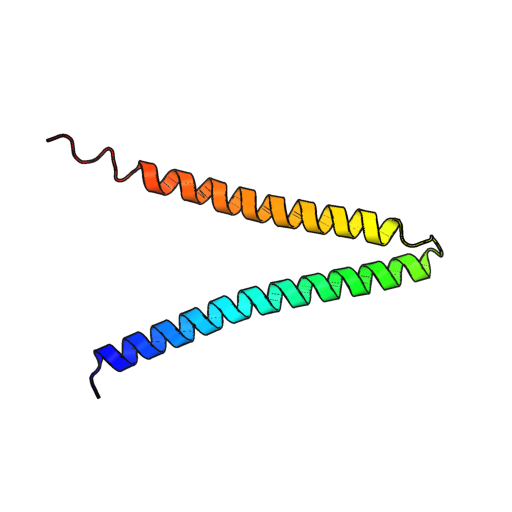A 1 86 ? 17.432 12.941 -38.031 1.00 57.91 86 GLN A N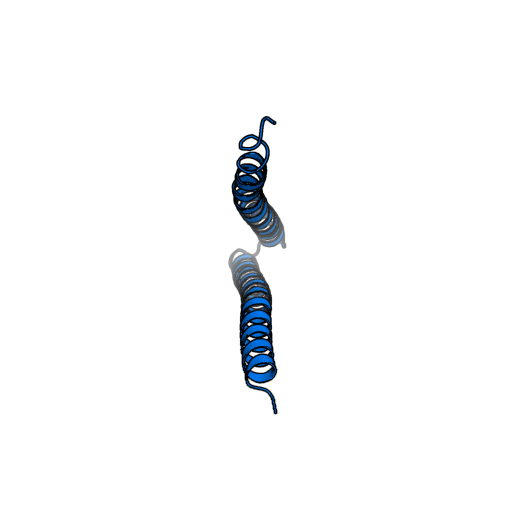 1
ATOM 701 C CA . GLN A 1 86 ? 18.015 12.546 -39.321 1.00 57.91 86 GLN A CA 1
ATOM 702 C C . GLN A 1 86 ? 18.765 13.698 -39.991 1.00 57.91 86 GLN A C 1
ATOM 704 O O . GLN A 1 86 ? 18.284 14.850 -39.877 1.00 57.91 86 GLN A O 1
#

pLDDT: mean 70.1, std 11.93, range [49.81, 92.19]

InterPro domains:
  IPR032820 Putative F0F1-ATPase subunit, Ca2+/Mg2+ transporter [PF09527] (16-68)

Sequence (86 aa):
MNEQEREQKRRLYRSLGFLSSIGISMVAATLLGLAIGYYLDQWLDTRPIFTIIMLMFGIAAGFRNVYVLTSWELRRQQKDQDENPQ